Protein AF-A0A943JMJ6-F1 (afdb_monomer_lite)

Sequence (144 aa):
MENASKALIIAGAILLAILIIALGVFIFNKAKSATNMDDLSNQQVEAHNSTFQNYEGTINGTQAKALIDAIRNNNQQMPDLGDITIQSGKAGSVTISNTKATADLTKLKNAFQPTEQYEVSITEYQTTDGQYKGYVTKMTITEK

Secondary structure (DSSP, 8-state):
-HHHHHHHHHHHHHHHHHHHHHHHHHHHHHHHHTT-HHHHHHHHHHHHHHHHHTT-EEEEHHHHHHHHHHHHHHHHH-TTT-PEEEEETTTEEEEE-TT--HHHHHHHHHTS-TTSEEEEEEEEE--SSSTTTT-EEEEEEEE-

Foldseek 3Di:
DVVVVVVVVVVVVVVVVVVVVVVVVVVVVVVVVCVPVVVVLVVVQCVQVVLLVVLAFKDALVVVLVSLVSQLVVCLVPVPLAWAWEAEPQLGIDTRHVPDDPVVSVVVSVSGDRPFMWHKDQDDAACDPDSRGNHGRYMYIYGD

Radius of gyration: 25.55 Å; chains: 1; bounding box: 84×30×32 Å

Structure (mmCIF, N/CA/C/O backbone):
data_AF-A0A943JMJ6-F1
#
_entry.id   AF-A0A943JMJ6-F1
#
loop_
_atom_site.group_PDB
_atom_site.id
_atom_site.type_symbol
_atom_site.label_atom_id
_atom_site.label_alt_id
_atom_site.label_comp_id
_atom_site.label_asym_id
_atom_site.label_entity_id
_atom_site.label_seq_id
_atom_site.pdbx_PDB_ins_code
_atom_site.Cartn_x
_atom_site.Cartn_y
_atom_site.Cartn_z
_atom_site.occupancy
_atom_site.B_iso_or_equiv
_atom_site.auth_seq_id
_atom_site.auth_comp_id
_atom_site.auth_asym_id
_atom_site.auth_atom_id
_atom_site.pdbx_PDB_model_num
ATOM 1 N N . MET A 1 1 ? 67.406 20.147 0.689 1.00 59.81 1 MET A N 1
ATOM 2 C CA . MET A 1 1 ? 65.923 20.167 0.677 1.00 59.81 1 MET A CA 1
ATOM 3 C C . MET A 1 1 ? 65.335 19.613 -0.627 1.00 59.81 1 MET A C 1
ATOM 5 O O . MET A 1 1 ? 64.251 19.052 -0.592 1.00 59.81 1 MET A O 1
ATOM 9 N N . GLU A 1 2 ? 66.055 19.677 -1.754 1.00 68.62 2 GLU A N 1
ATOM 10 C CA . GLU A 1 2 ? 65.574 19.206 -3.066 1.00 68.62 2 GLU A CA 1
ATOM 11 C C . GLU A 1 2 ? 65.176 17.714 -3.112 1.00 68.62 2 GLU A C 1
ATOM 13 O O . GLU A 1 2 ? 64.163 17.363 -3.710 1.00 68.62 2 GLU A O 1
ATOM 18 N N . ASN A 1 3 ? 65.905 16.837 -2.409 1.00 74.62 3 ASN A N 1
ATOM 19 C CA . ASN A 1 3 ? 65.608 15.396 -2.371 1.00 74.62 3 ASN A CA 1
ATOM 20 C C . ASN A 1 3 ? 64.316 15.061 -1.610 1.00 74.62 3 ASN A C 1
ATOM 22 O O . ASN A 1 3 ? 63.649 14.086 -1.943 1.00 74.62 3 ASN A O 1
ATOM 26 N N . ALA A 1 4 ? 63.932 15.889 -0.634 1.00 74.50 4 ALA A N 1
ATOM 27 C CA . ALA A 1 4 ? 62.675 15.719 0.088 1.00 74.50 4 ALA A CA 1
ATOM 28 C C . ALA A 1 4 ? 61.480 16.083 -0.806 1.00 74.50 4 ALA A C 1
ATOM 30 O O . ALA A 1 4 ? 60.503 15.343 -0.841 1.00 74.50 4 ALA A O 1
ATOM 31 N N . SER A 1 5 ? 61.591 17.152 -1.607 1.00 68.31 5 SER A N 1
ATOM 32 C CA . SER A 1 5 ? 60.563 17.492 -2.602 1.00 68.31 5 SER A CA 1
ATOM 33 C C . SER A 1 5 ? 60.461 16.453 -3.715 1.00 68.31 5 SER A C 1
ATOM 35 O O . SER A 1 5 ? 59.352 16.102 -4.104 1.00 68.31 5 SER A O 1
ATOM 37 N N . LYS A 1 6 ? 61.586 15.907 -4.204 1.00 78.44 6 LYS A N 1
ATOM 38 C CA . LYS A 1 6 ? 61.556 14.827 -5.209 1.00 78.44 6 LYS A CA 1
ATOM 39 C C . LYS A 1 6 ? 60.868 13.572 -4.656 1.00 78.44 6 LYS A C 1
ATOM 41 O O . LYS A 1 6 ? 60.027 12.996 -5.338 1.00 78.44 6 LYS A O 1
ATOM 46 N N . ALA A 1 7 ? 61.152 13.198 -3.407 1.00 83.88 7 ALA A N 1
ATOM 47 C CA . ALA A 1 7 ? 60.475 12.087 -2.739 1.00 83.88 7 ALA A CA 1
ATOM 48 C C . ALA A 1 7 ? 58.979 12.363 -2.509 1.00 83.88 7 ALA A C 1
ATOM 50 O O . ALA A 1 7 ? 58.156 11.477 -2.725 1.00 83.88 7 ALA A O 1
ATOM 51 N N . LEU A 1 8 ? 58.615 13.592 -2.132 1.00 76.81 8 LEU A N 1
ATOM 52 C CA . LEU A 1 8 ? 57.226 13.983 -1.889 1.00 76.81 8 LEU A CA 1
ATOM 53 C C . LEU A 1 8 ? 56.380 13.954 -3.169 1.00 76.81 8 LEU A C 1
ATOM 55 O O . LEU A 1 8 ? 55.250 13.473 -3.148 1.00 76.81 8 LEU A O 1
ATOM 59 N N . ILE A 1 9 ? 56.937 14.410 -4.292 1.00 82.19 9 ILE A N 1
ATOM 60 C CA . ILE A 1 9 ? 56.264 14.368 -5.598 1.00 82.19 9 ILE A CA 1
ATOM 61 C C . ILE A 1 9 ? 56.040 12.913 -6.042 1.00 82.19 9 ILE A C 1
ATOM 63 O O . ILE A 1 9 ? 54.950 12.570 -6.499 1.00 82.19 9 ILE A O 1
ATOM 67 N N . ILE A 1 10 ? 57.033 12.037 -5.851 1.00 82.62 10 ILE A N 1
ATOM 68 C CA . ILE A 1 10 ? 56.923 10.608 -6.190 1.00 82.62 10 ILE A CA 1
ATOM 69 C C . ILE A 1 10 ? 55.907 9.902 -5.280 1.00 82.62 10 ILE A C 1
ATOM 71 O O . ILE A 1 10 ? 55.065 9.148 -5.766 1.00 82.62 10 ILE A O 1
ATOM 75 N N . ALA A 1 11 ? 55.925 10.187 -3.976 1.00 81.81 11 ALA A N 1
ATOM 76 C CA . ALA A 1 11 ? 54.948 9.653 -3.031 1.00 81.81 11 ALA A CA 1
ATOM 77 C C . ALA A 1 11 ? 53.517 10.109 -3.367 1.00 81.81 11 ALA A C 1
ATOM 79 O O . ALA A 1 11 ? 52.590 9.302 -3.319 1.00 81.81 11 ALA A O 1
ATOM 80 N N . GLY A 1 12 ? 53.341 11.369 -3.777 1.00 74.44 12 GLY A N 1
ATOM 81 C CA . GLY A 1 12 ? 52.054 11.897 -4.230 1.00 74.44 12 GLY A CA 1
ATOM 82 C C . GLY A 1 12 ? 51.527 11.188 -5.479 1.00 74.44 12 GLY A C 1
ATOM 83 O O . GLY A 1 12 ? 50.354 10.824 -5.528 1.00 74.44 12 GLY A O 1
ATOM 84 N N . ALA A 1 13 ? 52.390 10.919 -6.462 1.00 82.62 13 ALA A N 1
ATOM 85 C CA . ALA A 1 13 ? 52.005 10.204 -7.679 1.00 82.62 13 ALA A CA 1
ATOM 86 C C . ALA A 1 13 ? 51.612 8.738 -7.410 1.00 82.62 13 ALA A C 1
ATOM 88 O O . ALA A 1 13 ? 50.620 8.257 -7.956 1.00 82.62 13 ALA A O 1
ATOM 89 N N . ILE A 1 14 ? 52.342 8.041 -6.531 1.00 88.19 14 ILE A N 1
ATOM 90 C CA . ILE A 1 14 ? 52.013 6.664 -6.123 1.00 88.19 14 ILE A CA 1
ATOM 91 C C . ILE A 1 14 ? 50.685 6.634 -5.355 1.00 88.19 14 ILE A C 1
ATOM 93 O O . ILE A 1 14 ? 49.843 5.772 -5.606 1.00 88.19 14 ILE A O 1
ATOM 97 N N . LEU A 1 15 ? 50.463 7.599 -4.463 1.00 79.00 15 LEU A N 1
ATOM 98 C CA . LEU A 1 15 ? 49.219 7.714 -3.706 1.00 79.00 15 LEU A CA 1
ATOM 99 C C . LEU A 1 15 ? 48.021 7.974 -4.630 1.00 79.00 15 LEU A C 1
ATOM 101 O O . LEU A 1 15 ? 46.985 7.330 -4.478 1.00 79.00 15 LEU A O 1
ATOM 105 N N . LEU A 1 16 ? 48.175 8.840 -5.637 1.00 74.88 16 LEU A N 1
ATOM 106 C CA . LEU A 1 16 ? 47.145 9.059 -6.656 1.00 74.88 16 LEU A CA 1
ATOM 107 C C . LEU A 1 16 ? 46.854 7.794 -7.470 1.00 74.88 16 LEU A C 1
ATOM 109 O O . LEU A 1 16 ? 45.690 7.488 -7.714 1.00 74.88 16 LEU A O 1
ATOM 113 N N . ALA A 1 17 ? 47.875 7.022 -7.846 1.00 86.44 17 ALA A N 1
ATOM 114 C CA . ALA A 1 17 ? 47.679 5.762 -8.559 1.00 86.44 17 ALA A CA 1
ATOM 115 C C . ALA A 1 17 ? 46.893 4.740 -7.717 1.00 86.44 17 ALA A C 1
ATOM 117 O O . ALA A 1 17 ? 45.962 4.115 -8.223 1.00 86.44 17 ALA A O 1
ATOM 118 N N . ILE A 1 18 ? 47.204 4.616 -6.422 1.00 83.69 18 ILE A N 1
ATOM 119 C CA . ILE A 1 18 ? 46.462 3.746 -5.496 1.00 83.69 18 ILE A CA 1
ATOM 120 C C . ILE A 1 18 ? 45.008 4.214 -5.357 1.00 83.69 18 ILE A C 1
ATOM 122 O O . ILE A 1 18 ? 44.107 3.380 -5.379 1.00 83.69 18 ILE A O 1
ATOM 126 N N . LEU A 1 19 ? 44.754 5.526 -5.278 1.00 74.31 19 LEU A N 1
ATOM 127 C CA . LEU A 1 19 ? 43.394 6.075 -5.234 1.00 74.31 19 LEU A CA 1
ATOM 128 C C . LEU A 1 19 ? 42.608 5.799 -6.520 1.00 74.31 19 LEU A C 1
ATOM 130 O O . LEU A 1 19 ? 41.430 5.459 -6.444 1.00 74.31 19 LEU A O 1
ATOM 134 N N . ILE A 1 20 ? 43.244 5.898 -7.689 1.00 80.06 20 ILE A N 1
ATOM 135 C CA . ILE A 1 20 ? 42.606 5.599 -8.979 1.00 80.06 20 ILE A CA 1
ATOM 136 C C . ILE A 1 20 ? 42.289 4.104 -9.091 1.00 80.06 20 ILE A C 1
ATOM 138 O O . ILE A 1 20 ? 41.191 3.747 -9.511 1.00 80.06 20 ILE A O 1
ATOM 142 N N . ILE A 1 21 ? 43.202 3.224 -8.667 1.00 84.38 21 ILE A N 1
ATOM 143 C CA . ILE A 1 21 ? 42.959 1.773 -8.636 1.00 84.38 21 ILE A CA 1
ATOM 144 C C . ILE A 1 21 ? 41.844 1.442 -7.635 1.00 84.38 21 ILE A C 1
ATOM 146 O O . ILE A 1 21 ? 40.932 0.690 -7.969 1.00 84.38 21 ILE A O 1
ATOM 150 N N . ALA A 1 22 ? 41.863 2.033 -6.438 1.00 67.69 22 ALA A N 1
ATOM 151 C CA . ALA A 1 22 ? 40.826 1.844 -5.426 1.00 67.69 22 ALA A CA 1
ATOM 152 C C . ALA A 1 22 ? 39.456 2.344 -5.905 1.00 67.69 22 ALA A C 1
ATOM 154 O O . ALA A 1 22 ? 38.453 1.666 -5.694 1.00 67.69 22 ALA A O 1
ATOM 155 N N . LEU A 1 2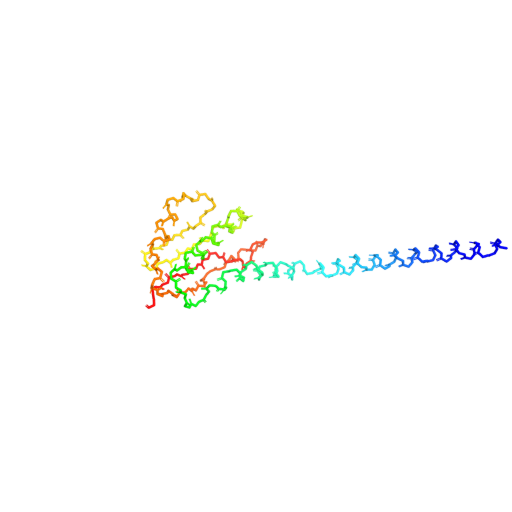3 ? 39.406 3.484 -6.602 1.00 68.56 23 LEU A N 1
ATOM 156 C CA . LEU A 1 23 ? 38.188 3.998 -7.223 1.00 68.56 23 LEU A CA 1
ATOM 157 C C . LEU A 1 23 ? 37.709 3.083 -8.356 1.00 68.56 23 LEU A C 1
ATOM 159 O O . LEU A 1 23 ? 36.518 2.799 -8.448 1.00 68.56 23 LEU A O 1
ATOM 163 N N . GLY A 1 24 ? 38.627 2.571 -9.177 1.00 74.62 24 GLY A N 1
ATOM 164 C CA . GLY A 1 24 ? 38.330 1.591 -10.219 1.00 74.62 24 GLY A CA 1
ATOM 165 C C . GLY A 1 24 ? 37.733 0.307 -9.645 1.00 74.62 24 GLY A C 1
ATOM 166 O O . GLY A 1 24 ? 36.694 -0.142 -10.115 1.00 74.62 24 GLY A O 1
ATOM 167 N N . VAL A 1 25 ? 38.320 -0.236 -8.575 1.00 72.88 25 VAL A N 1
ATOM 168 C CA . VAL A 1 25 ? 37.797 -1.402 -7.844 1.00 72.88 25 VAL A CA 1
ATOM 169 C C . VAL A 1 25 ? 36.473 -1.079 -7.150 1.00 72.88 25 VAL A C 1
ATOM 171 O O . VAL A 1 25 ? 35.585 -1.917 -7.142 1.00 72.88 25 VAL A O 1
ATOM 174 N N . PHE A 1 26 ? 36.286 0.126 -6.612 1.00 70.31 26 PHE A N 1
ATOM 175 C CA . PHE A 1 26 ? 35.028 0.557 -5.998 1.00 70.31 26 PHE A CA 1
ATOM 176 C C . PHE A 1 26 ? 33.890 0.659 -7.019 1.00 70.31 26 PHE A C 1
ATOM 178 O O . PHE A 1 26 ? 32.802 0.145 -6.771 1.00 70.31 26 PHE A O 1
ATOM 185 N N . ILE A 1 27 ? 34.134 1.270 -8.180 1.00 68.06 27 ILE A N 1
ATOM 186 C CA . ILE A 1 27 ? 33.161 1.351 -9.277 1.00 68.06 27 ILE A CA 1
ATOM 187 C C . ILE A 1 27 ? 32.920 -0.040 -9.868 1.00 68.06 27 ILE A C 1
ATOM 189 O O . ILE A 1 27 ? 31.772 -0.397 -10.106 1.00 68.06 27 ILE A O 1
ATOM 193 N N . PHE A 1 28 ? 33.963 -0.857 -10.035 1.00 66.00 28 PHE A N 1
ATOM 194 C CA . PHE A 1 28 ? 33.849 -2.246 -10.486 1.00 66.00 28 PHE A CA 1
ATOM 195 C C . PHE A 1 28 ? 33.071 -3.114 -9.493 1.00 66.00 28 PHE A C 1
ATOM 197 O O . PHE A 1 28 ? 32.246 -3.916 -9.909 1.00 66.00 28 PHE A O 1
ATOM 204 N N . ASN A 1 29 ? 33.266 -2.925 -8.187 1.00 59.91 29 ASN A N 1
ATOM 205 C CA . ASN A 1 29 ? 32.504 -3.603 -7.144 1.00 59.91 29 ASN A CA 1
ATOM 206 C C . ASN A 1 29 ? 31.063 -3.100 -7.094 1.00 59.91 29 ASN A C 1
ATOM 208 O O . ASN A 1 29 ? 30.168 -3.913 -6.936 1.00 59.91 29 ASN A O 1
ATOM 212 N N . LYS A 1 30 ? 30.807 -1.805 -7.314 1.00 50.75 30 LYS A N 1
ATOM 213 C CA . LYS A 1 30 ? 29.443 -1.288 -7.499 1.00 50.75 30 LYS A CA 1
ATOM 214 C C . LYS A 1 30 ? 28.783 -1.834 -8.762 1.00 50.75 30 LYS A C 1
ATOM 216 O O . LYS A 1 30 ? 27.610 -2.166 -8.714 1.00 50.75 30 LYS A O 1
ATOM 221 N N . ALA A 1 31 ? 29.525 -1.993 -9.854 1.00 55.12 31 ALA A N 1
ATOM 222 C CA . ALA A 1 31 ? 29.050 -2.634 -11.077 1.00 55.12 31 ALA A CA 1
ATOM 223 C C . ALA A 1 31 ? 28.836 -4.150 -10.887 1.00 55.12 31 ALA A C 1
ATOM 225 O O . ALA A 1 31 ? 27.904 -4.717 -11.453 1.00 55.12 31 ALA A O 1
ATOM 226 N N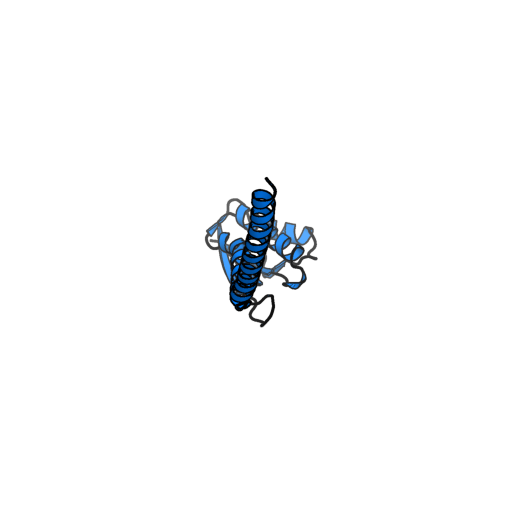 . LYS A 1 32 ? 29.648 -4.797 -10.037 1.00 46.38 32 LYS A N 1
ATOM 227 C CA . LYS A 1 32 ? 29.475 -6.190 -9.605 1.00 46.38 32 LYS A CA 1
ATOM 228 C C . LYS A 1 32 ? 28.284 -6.389 -8.658 1.00 46.38 32 LYS A C 1
ATOM 230 O O . LYS A 1 32 ? 27.561 -7.368 -8.769 1.00 46.38 32 LYS A O 1
ATOM 235 N N . SER A 1 33 ? 28.034 -5.445 -7.756 1.00 48.62 33 SER A N 1
ATOM 236 C CA . SER A 1 33 ? 26.810 -5.399 -6.947 1.00 48.62 33 SER A CA 1
ATOM 237 C C . SER A 1 33 ? 25.589 -5.000 -7.780 1.00 48.62 33 SER A C 1
ATOM 239 O O . SER A 1 33 ? 24.474 -5.347 -7.423 1.00 48.62 33 SER A O 1
ATOM 241 N N . ALA A 1 34 ? 25.791 -4.323 -8.913 1.00 46.56 34 ALA A N 1
ATOM 242 C CA . ALA A 1 34 ? 24.767 -4.048 -9.918 1.00 46.56 34 ALA A CA 1
ATOM 243 C C . ALA A 1 34 ? 24.602 -5.181 -10.950 1.00 46.56 34 ALA A C 1
ATOM 245 O O . ALA A 1 34 ? 23.791 -5.045 -11.862 1.00 46.56 34 ALA A O 1
ATOM 246 N N . THR A 1 35 ? 25.344 -6.295 -10.844 1.00 49.31 35 THR A N 1
ATOM 247 C CA . THR A 1 35 ? 25.165 -7.438 -11.765 1.00 49.31 35 THR A CA 1
ATOM 248 C C . THR A 1 35 ? 23.935 -8.277 -11.429 1.00 49.31 35 THR A C 1
ATOM 250 O O . THR A 1 35 ? 23.510 -9.065 -12.263 1.00 49.31 35 THR A O 1
ATOM 253 N N . ASN A 1 36 ? 23.311 -8.031 -10.273 1.00 52.12 36 ASN A N 1
ATOM 254 C CA . ASN A 1 36 ? 21.951 -8.460 -9.977 1.00 52.12 36 ASN A CA 1
ATOM 255 C C . ASN A 1 36 ? 21.050 -7.216 -9.971 1.00 52.12 36 ASN A C 1
ATOM 257 O O . ASN A 1 36 ? 20.663 -6.728 -8.911 1.00 52.12 36 ASN A O 1
ATOM 261 N N . MET A 1 37 ? 20.728 -6.664 -11.148 1.00 52.59 37 MET A N 1
ATOM 262 C CA . MET A 1 37 ? 19.641 -5.672 -11.259 1.00 52.59 37 MET A CA 1
ATOM 263 C C . MET A 1 37 ? 18.357 -6.184 -10.583 1.00 52.59 37 MET A C 1
ATOM 265 O O . MET A 1 37 ? 17.639 -5.396 -9.970 1.00 52.59 37 MET A O 1
ATOM 269 N N . ASP A 1 38 ? 18.142 -7.503 -10.602 1.00 57.28 38 ASP A N 1
ATOM 270 C CA . ASP A 1 38 ? 17.054 -8.174 -9.897 1.00 57.28 38 ASP A CA 1
ATOM 271 C C . ASP A 1 38 ? 17.105 -7.947 -8.375 1.00 57.28 38 ASP A C 1
ATOM 273 O O . ASP A 1 38 ? 16.080 -7.603 -7.799 1.00 57.28 38 ASP A O 1
ATOM 277 N N . ASP A 1 39 ? 18.268 -8.014 -7.712 1.00 58.00 39 ASP A N 1
ATOM 278 C CA . ASP A 1 39 ? 18.366 -7.799 -6.253 1.00 58.00 39 ASP A CA 1
ATOM 279 C C . ASP A 1 39 ? 18.059 -6.350 -5.853 1.00 58.00 39 ASP A C 1
ATOM 281 O O . ASP A 1 39 ? 17.383 -6.109 -4.852 1.00 58.00 39 ASP A O 1
ATOM 285 N N . LEU A 1 40 ? 18.517 -5.370 -6.641 1.00 58.34 40 LEU A N 1
ATOM 286 C CA . LEU A 1 40 ? 18.207 -3.962 -6.379 1.00 58.34 40 LEU A CA 1
ATOM 287 C C . LEU A 1 40 ? 16.727 -3.663 -6.650 1.00 58.34 40 LEU A C 1
ATOM 289 O O . LEU A 1 40 ? 16.103 -2.923 -5.889 1.00 58.34 40 LEU A O 1
ATOM 293 N N . SER A 1 41 ? 16.159 -4.258 -7.704 1.00 71.44 41 SER A N 1
ATOM 294 C CA . SER A 1 41 ? 14.728 -4.152 -7.992 1.00 71.44 41 SER A CA 1
ATOM 295 C C . SER A 1 41 ? 13.888 -4.796 -6.884 1.00 71.44 41 SER A C 1
ATOM 297 O O . SER A 1 41 ? 12.933 -4.184 -6.418 1.00 71.44 41 SER A O 1
ATOM 299 N N . ASN A 1 42 ? 14.311 -5.948 -6.354 1.00 76.56 42 ASN A N 1
ATOM 300 C CA . ASN A 1 42 ? 13.645 -6.633 -5.249 1.00 76.56 42 ASN A CA 1
ATOM 301 C C . ASN A 1 42 ? 13.668 -5.789 -3.969 1.00 76.56 42 ASN A C 1
ATOM 303 O O . ASN A 1 42 ? 12.646 -5.676 -3.301 1.00 76.56 42 ASN A O 1
ATOM 307 N N . GLN A 1 43 ? 14.786 -5.124 -3.658 1.00 77.25 43 GLN A N 1
ATOM 308 C CA . GLN A 1 43 ? 14.859 -4.199 -2.520 1.00 77.25 43 GLN A CA 1
ATOM 309 C C . GLN A 1 43 ? 13.934 -2.986 -2.684 1.00 77.25 43 GLN A C 1
ATOM 311 O O . GLN A 1 43 ? 13.332 -2.532 -1.713 1.00 77.25 43 GLN A O 1
ATOM 316 N N . GLN A 1 44 ? 13.807 -2.449 -3.900 1.00 80.06 44 GLN A N 1
ATOM 317 C CA . GLN A 1 44 ? 12.892 -1.339 -4.187 1.00 80.06 44 GLN A CA 1
ATOM 318 C C . GLN A 1 44 ? 11.426 -1.769 -4.076 1.00 80.06 44 GLN A C 1
ATOM 320 O O . GLN A 1 44 ? 10.626 -1.040 -3.490 1.00 80.06 44 GLN A O 1
ATOM 325 N N . VAL A 1 45 ? 11.093 -2.957 -4.589 1.00 84.00 45 VAL A N 1
ATOM 326 C CA . VAL A 1 45 ? 9.772 -3.584 -4.453 1.00 84.00 45 VAL A CA 1
ATOM 327 C C . VAL A 1 45 ? 9.438 -3.799 -2.980 1.00 84.00 45 VAL A C 1
ATOM 329 O O . VAL A 1 45 ? 8.356 -3.430 -2.537 1.00 84.00 45 VAL A O 1
ATOM 332 N N . GLU A 1 46 ? 10.364 -4.353 -2.200 1.00 83.12 46 GLU A N 1
ATOM 333 C CA . GLU A 1 46 ? 10.167 -4.620 -0.775 1.00 83.12 46 GLU A CA 1
ATOM 334 C C . GLU A 1 46 ? 9.991 -3.322 0.020 1.00 83.12 46 GLU A C 1
ATOM 336 O O . GLU A 1 46 ? 9.024 -3.180 0.769 1.00 83.12 46 GLU A O 1
ATOM 341 N N . ALA A 1 47 ? 10.859 -2.330 -0.202 1.00 82.06 47 ALA A N 1
ATOM 342 C CA . ALA A 1 47 ? 10.738 -1.020 0.430 1.00 82.06 47 ALA A CA 1
ATOM 343 C C . ALA A 1 47 ? 9.400 -0.350 0.087 1.00 82.06 47 ALA A C 1
ATOM 345 O O . ALA A 1 47 ? 8.734 0.196 0.968 1.00 82.06 47 ALA A O 1
ATOM 346 N N . HIS A 1 48 ? 8.968 -0.436 -1.171 1.00 85.50 48 HIS A N 1
ATOM 347 C CA . HIS A 1 48 ? 7.675 0.079 -1.597 1.00 85.50 48 HIS A CA 1
ATOM 348 C C . HIS A 1 48 ? 6.516 -0.652 -0.909 1.00 85.50 48 HIS A C 1
ATOM 350 O O . HIS A 1 48 ? 5.697 -0.021 -0.237 1.00 85.50 48 HIS A O 1
ATOM 356 N N . ASN A 1 49 ? 6.479 -1.982 -1.018 1.00 86.50 49 ASN A N 1
ATOM 357 C CA . ASN A 1 49 ? 5.416 -2.825 -0.476 1.00 86.50 49 ASN A CA 1
ATOM 358 C C . ASN A 1 49 ? 5.308 -2.709 1.047 1.00 86.50 49 ASN A C 1
ATOM 360 O O . ASN A 1 49 ? 4.192 -2.749 1.569 1.00 86.50 49 ASN A O 1
ATOM 364 N N . SER A 1 50 ? 6.424 -2.478 1.750 1.00 84.62 50 SER A N 1
ATOM 365 C CA . SER A 1 50 ? 6.442 -2.280 3.204 1.00 84.62 50 SER A CA 1
ATOM 366 C C . SER A 1 50 ? 5.504 -1.153 3.654 1.00 84.62 50 SER A C 1
ATOM 368 O O . SER A 1 50 ? 4.857 -1.258 4.695 1.00 84.62 50 SER A O 1
ATOM 370 N N . THR A 1 51 ? 5.337 -0.112 2.827 1.00 85.44 51 THR A N 1
ATOM 371 C CA . THR A 1 51 ? 4.411 1.001 3.086 1.00 85.44 51 THR A CA 1
ATOM 372 C C . THR A 1 51 ? 2.981 0.508 3.287 1.00 85.44 51 THR A C 1
ATOM 374 O O . THR A 1 51 ? 2.286 1.015 4.164 1.00 85.44 51 THR A O 1
ATOM 377 N N . PHE A 1 52 ? 2.549 -0.490 2.512 1.00 88.44 52 PHE A N 1
ATOM 378 C CA . PHE A 1 52 ? 1.199 -1.054 2.571 1.00 88.44 52 PHE A CA 1
ATOM 379 C C . PHE A 1 52 ? 1.102 -2.249 3.518 1.00 88.44 52 PHE A C 1
ATOM 381 O O . PHE A 1 52 ? 0.099 -2.382 4.213 1.00 88.44 52 PHE A O 1
ATOM 388 N N . GLN A 1 53 ? 2.153 -3.071 3.603 1.00 89.31 53 GLN A N 1
ATOM 389 C CA . GLN A 1 53 ? 2.237 -4.203 4.534 1.00 89.31 53 GLN A CA 1
ATOM 390 C C . GLN A 1 53 ? 2.123 -3.758 5.995 1.00 89.31 53 GLN A C 1
ATOM 392 O O . GLN A 1 53 ? 1.527 -4.455 6.807 1.00 89.31 53 GLN A O 1
ATOM 397 N N . ASN A 1 54 ? 2.599 -2.553 6.328 1.00 86.50 54 ASN A N 1
ATOM 398 C CA . ASN A 1 54 ? 2.427 -1.962 7.660 1.00 86.50 54 ASN A CA 1
ATOM 399 C C . ASN A 1 54 ? 0.957 -1.737 8.065 1.00 86.50 54 ASN A C 1
ATOM 401 O O . ASN A 1 54 ? 0.685 -1.475 9.237 1.00 86.50 54 ASN A O 1
ATOM 405 N N . TYR A 1 55 ? 0.021 -1.798 7.115 1.00 90.44 55 TYR A N 1
ATOM 406 C CA . TYR A 1 55 ? -1.415 -1.704 7.369 1.00 90.44 55 TYR A CA 1
ATOM 407 C C . TYR A 1 55 ? -2.122 -3.060 7.339 1.00 90.44 55 TYR A C 1
ATOM 409 O O . TYR A 1 55 ? -3.321 -3.077 7.598 1.00 90.44 55 TYR A O 1
ATOM 417 N N . GLU A 1 56 ? -1.437 -4.164 7.014 1.00 89.69 56 GLU A N 1
ATOM 418 C CA . GLU A 1 56 ? -2.044 -5.498 7.043 1.00 89.69 56 GLU A CA 1
ATOM 419 C C . GLU A 1 56 ? -2.431 -5.919 8.464 1.00 89.69 56 GLU A C 1
ATOM 421 O O . GLU A 1 56 ? -1.799 -5.549 9.457 1.00 89.69 56 GLU A O 1
ATOM 426 N N . GLY A 1 57 ? -3.489 -6.723 8.549 1.00 89.06 57 GLY A N 1
ATOM 427 C CA . GLY A 1 57 ? -4.089 -7.144 9.804 1.00 89.06 57 GLY A CA 1
ATOM 428 C C . GLY A 1 57 ? -5.177 -6.191 10.290 1.00 89.06 57 GLY A C 1
ATOM 429 O O . GLY A 1 57 ? -5.797 -5.449 9.521 1.00 89.06 57 GLY A O 1
ATOM 430 N N . THR A 1 58 ? -5.438 -6.232 11.596 1.00 94.25 58 THR A N 1
ATOM 431 C CA . THR A 1 58 ? -6.524 -5.462 12.201 1.00 94.25 58 THR A CA 1
ATOM 432 C C . THR A 1 58 ? -6.105 -4.016 12.464 1.00 94.25 58 THR A C 1
ATOM 434 O O . THR A 1 58 ? -5.229 -3.752 13.288 1.00 94.25 58 THR A O 1
ATOM 437 N N . ILE A 1 59 ? -6.807 -3.073 11.839 1.00 90.88 59 ILE A N 1
ATOM 438 C CA . ILE A 1 59 ? -6.599 -1.631 12.001 1.00 90.88 59 ILE A CA 1
ATOM 439 C C . ILE A 1 59 ? -7.912 -0.913 12.329 1.00 90.88 59 ILE A C 1
ATOM 441 O O . ILE A 1 59 ? -9.002 -1.403 12.036 1.00 90.88 59 ILE A O 1
ATOM 445 N N . ASN A 1 60 ? -7.834 0.276 12.925 1.00 92.81 60 ASN A N 1
ATOM 446 C CA . ASN A 1 60 ? -9.017 1.122 13.120 1.00 92.81 60 ASN A CA 1
ATOM 447 C C . ASN A 1 60 ? -9.338 1.964 11.870 1.00 92.81 60 ASN A C 1
ATOM 449 O O . ASN A 1 60 ? -8.507 2.141 10.976 1.00 92.81 60 ASN A O 1
ATOM 453 N N . GLY A 1 61 ? -10.537 2.550 11.810 1.00 90.75 61 GLY A N 1
ATOM 454 C CA . GLY A 1 61 ? -10.947 3.349 10.648 1.00 90.75 61 GLY A CA 1
ATOM 455 C C . GLY A 1 61 ? -10.094 4.592 10.370 1.00 90.75 61 GLY A C 1
ATOM 456 O O . GLY A 1 61 ? -10.029 5.044 9.228 1.00 90.75 61 GLY A O 1
ATOM 457 N N . THR A 1 62 ? -9.399 5.146 11.367 1.00 91.38 62 THR A N 1
ATOM 458 C CA . THR A 1 62 ? -8.443 6.245 11.141 1.00 91.38 62 THR A CA 1
ATOM 459 C C . THR A 1 62 ? -7.223 5.751 10.367 1.00 91.38 62 THR A C 1
ATOM 461 O O . THR A 1 62 ? -6.795 6.403 9.416 1.00 91.38 62 THR A O 1
ATOM 464 N N . GLN A 1 63 ? -6.704 4.575 10.719 1.00 92.56 63 GLN A N 1
ATOM 465 C CA . GLN A 1 63 ? -5.619 3.921 9.988 1.00 92.56 63 GLN A CA 1
ATOM 466 C C . GLN A 1 63 ? -6.065 3.493 8.584 1.00 92.56 63 GLN A C 1
ATOM 468 O O . GLN A 1 63 ? -5.311 3.682 7.636 1.00 92.56 63 GLN A O 1
ATOM 473 N N . ALA A 1 64 ? -7.307 3.022 8.410 1.00 92.00 64 ALA A N 1
ATOM 474 C CA . ALA A 1 64 ? -7.851 2.712 7.083 1.00 92.00 64 ALA A CA 1
ATOM 475 C C . ALA A 1 64 ? -7.907 3.958 6.176 1.00 92.00 64 ALA A C 1
ATOM 477 O O . ALA A 1 64 ? -7.555 3.903 4.998 1.00 92.00 64 ALA A O 1
ATOM 478 N N . LYS A 1 65 ? -8.278 5.122 6.729 1.00 91.69 65 LYS A N 1
ATOM 479 C CA . LYS A 1 65 ? -8.220 6.407 6.008 1.00 91.69 65 LYS A CA 1
ATOM 480 C C . LYS A 1 65 ? -6.791 6.800 5.638 1.00 91.69 65 LYS A C 1
ATOM 482 O O . LYS A 1 65 ? -6.586 7.290 4.531 1.00 91.69 65 LYS A O 1
ATOM 487 N N . ALA A 1 66 ? -5.834 6.581 6.539 1.00 91.12 66 ALA A N 1
ATOM 488 C CA . ALA A 1 66 ? -4.421 6.843 6.279 1.00 91.12 66 ALA A CA 1
ATOM 489 C C . ALA A 1 66 ? -3.860 5.922 5.181 1.00 91.12 66 ALA A C 1
ATOM 491 O O . ALA A 1 66 ? -3.133 6.400 4.316 1.00 91.12 66 ALA A O 1
ATOM 492 N N . LEU A 1 67 ? -4.269 4.648 5.147 1.00 92.06 67 LEU A N 1
ATOM 493 C CA . LEU A 1 67 ? -3.940 3.717 4.064 1.00 92.06 67 LEU A CA 1
ATOM 494 C C . LEU A 1 67 ? -4.454 4.224 2.708 1.00 92.06 67 LEU A C 1
ATOM 496 O O . LEU A 1 67 ? -3.705 4.248 1.736 1.00 92.06 67 LEU A O 1
ATOM 500 N N . ILE A 1 68 ? -5.708 4.683 2.640 1.00 91.31 68 ILE A N 1
ATOM 501 C CA . ILE A 1 68 ? -6.285 5.255 1.409 1.00 91.31 68 ILE A CA 1
ATOM 502 C C . ILE A 1 68 ? -5.475 6.468 0.927 1.00 91.31 68 ILE A C 1
ATOM 504 O O . ILE A 1 68 ? -5.225 6.609 -0.272 1.00 91.31 68 ILE A O 1
ATOM 508 N N . ASP A 1 69 ? -5.045 7.335 1.847 1.00 90.06 69 ASP A N 1
ATOM 509 C CA . ASP A 1 69 ? -4.204 8.489 1.515 1.00 90.06 69 ASP A CA 1
ATOM 510 C C . ASP A 1 69 ? -2.802 8.062 1.055 1.00 90.06 69 ASP A C 1
ATOM 512 O O . ASP A 1 69 ? -2.290 8.603 0.075 1.00 90.06 69 ASP A O 1
ATOM 516 N N . ALA A 1 70 ? -2.198 7.066 1.710 1.00 89.50 70 ALA A N 1
ATOM 517 C CA . ALA A 1 70 ? -0.909 6.501 1.317 1.00 89.50 70 ALA A CA 1
ATOM 518 C C . ALA A 1 70 ? -0.962 5.921 -0.103 1.00 89.50 70 ALA A C 1
ATOM 520 O O . ALA A 1 70 ? -0.091 6.220 -0.917 1.00 89.50 70 ALA A O 1
ATOM 521 N N . ILE A 1 71 ? -2.026 5.182 -0.433 1.00 90.06 71 ILE A N 1
ATOM 522 C CA . ILE A 1 71 ? -2.260 4.654 -1.781 1.00 90.06 71 ILE A CA 1
ATOM 523 C C . ILE A 1 71 ? -2.391 5.789 -2.805 1.00 90.06 71 ILE A C 1
ATOM 525 O O . ILE A 1 71 ? -1.783 5.729 -3.873 1.00 90.06 71 ILE A O 1
ATOM 529 N N . ARG A 1 72 ? -3.139 6.859 -2.502 1.00 88.31 72 ARG A N 1
ATOM 530 C CA . ARG A 1 72 ? -3.232 8.003 -3.426 1.00 88.31 72 ARG A CA 1
ATOM 531 C C . ARG A 1 72 ? -1.882 8.665 -3.655 1.00 88.31 72 ARG A C 1
ATOM 533 O O . ARG A 1 72 ? -1.534 8.924 -4.804 1.00 88.31 72 ARG A O 1
ATOM 540 N N . ASN A 1 73 ? -1.155 8.957 -2.582 1.00 87.19 73 ASN A N 1
ATOM 541 C CA . ASN A 1 73 ? 0.155 9.593 -2.678 1.00 87.19 73 ASN A CA 1
ATOM 542 C C . ASN A 1 73 ? 1.111 8.730 -3.505 1.00 87.19 73 ASN A C 1
ATOM 544 O O . ASN A 1 73 ? 1.808 9.252 -4.372 1.00 87.19 73 ASN A O 1
ATOM 548 N N . ASN A 1 74 ? 1.073 7.414 -3.299 1.00 85.12 74 ASN A N 1
ATOM 549 C CA . ASN A 1 74 ? 1.839 6.462 -4.084 1.00 85.12 74 ASN A CA 1
ATOM 550 C C . ASN A 1 74 ? 1.527 6.557 -5.581 1.00 85.12 74 ASN A C 1
ATOM 552 O O . ASN A 1 74 ? 2.426 6.761 -6.393 1.00 85.12 74 ASN A O 1
ATOM 556 N N . ASN A 1 75 ? 0.248 6.497 -5.949 1.00 84.88 75 ASN A N 1
ATOM 557 C CA . ASN A 1 75 ? -0.150 6.480 -7.358 1.00 84.88 75 ASN A CA 1
ATOM 558 C C . ASN A 1 75 ? 0.137 7.834 -8.032 1.00 84.88 75 ASN A C 1
ATOM 560 O O . ASN A 1 75 ? 0.411 7.893 -9.227 1.00 84.88 75 ASN A O 1
ATOM 564 N N . GLN A 1 76 ? 0.140 8.936 -7.272 1.00 84.12 76 GLN A N 1
ATOM 565 C CA . GLN A 1 76 ? 0.592 10.244 -7.758 1.00 84.12 76 GLN A CA 1
ATOM 566 C C . GLN A 1 76 ? 2.108 10.314 -7.987 1.00 84.12 76 GLN A C 1
ATOM 568 O O . GLN A 1 76 ? 2.541 10.993 -8.916 1.00 84.12 76 GLN A O 1
ATOM 573 N N . GLN A 1 77 ? 2.909 9.641 -7.157 1.00 82.50 77 GLN A N 1
ATOM 574 C CA . GLN A 1 77 ? 4.369 9.594 -7.292 1.00 82.50 77 GLN A CA 1
ATOM 575 C C . GLN A 1 77 ? 4.835 8.596 -8.359 1.00 82.50 77 GLN A C 1
ATOM 577 O O . GLN A 1 77 ? 5.892 8.793 -8.953 1.00 82.50 77 GLN A O 1
ATOM 582 N N . MET A 1 78 ? 4.049 7.547 -8.614 1.00 79.69 78 MET A N 1
ATOM 583 C CA . MET A 1 78 ? 4.357 6.476 -9.563 1.00 79.69 78 MET A CA 1
ATOM 584 C C . MET A 1 78 ? 3.203 6.274 -10.563 1.00 79.69 78 MET A C 1
ATOM 586 O O . MET A 1 78 ? 2.566 5.224 -10.554 1.00 79.69 78 MET A O 1
ATOM 590 N N . PRO A 1 79 ? 2.910 7.253 -11.440 1.00 76.31 79 PRO A N 1
ATOM 591 C CA . PRO A 1 79 ? 1.773 7.172 -12.365 1.00 76.31 79 PRO A CA 1
ATOM 592 C C . PRO A 1 79 ? 1.866 5.990 -13.343 1.00 76.31 79 PRO A C 1
ATOM 594 O O . PRO A 1 79 ? 0.840 5.457 -13.756 1.00 76.31 79 PRO A O 1
ATOM 597 N N . ASP A 1 80 ? 3.084 5.564 -13.679 1.00 78.00 80 ASP A N 1
ATOM 598 C CA . ASP A 1 80 ? 3.353 4.476 -14.625 1.00 78.00 80 ASP A CA 1
ATOM 599 C C . ASP A 1 80 ? 3.252 3.074 -13.987 1.00 78.00 80 ASP A C 1
ATOM 601 O O . ASP A 1 80 ? 3.130 2.081 -14.704 1.00 78.00 80 ASP A O 1
ATOM 605 N N . LEU A 1 81 ? 3.275 2.981 -12.648 1.00 74.44 81 LEU A N 1
ATOM 606 C CA . LEU A 1 81 ? 3.146 1.722 -11.896 1.00 74.44 81 LEU A CA 1
ATOM 607 C C . LEU A 1 81 ? 1.734 1.120 -12.017 1.00 74.44 81 LEU A C 1
ATOM 609 O O . LEU A 1 81 ? 1.557 -0.098 -11.943 1.00 74.44 81 LEU A O 1
ATOM 613 N N . GLY A 1 82 ? 0.741 1.980 -12.234 1.00 74.50 82 GLY A N 1
ATOM 614 C CA . GLY A 1 82 ? -0.667 1.619 -12.271 1.00 74.50 82 GLY A CA 1
ATOM 615 C C . GLY A 1 82 ? -1.385 1.861 -10.945 1.00 74.50 82 GLY A C 1
ATOM 616 O O . GLY A 1 82 ? -0.795 2.199 -9.919 1.00 74.50 82 GLY A O 1
ATOM 617 N N . ASP A 1 83 ? -2.704 1.718 -10.999 1.00 86.75 83 ASP A N 1
ATOM 618 C CA . ASP A 1 83 ? -3.590 2.041 -9.890 1.00 86.75 83 ASP A CA 1
ATOM 619 C C . ASP A 1 83 ? -3.742 0.865 -8.917 1.00 86.75 83 ASP A C 1
ATOM 621 O O . ASP A 1 83 ? -3.912 -0.286 -9.324 1.00 86.75 83 ASP A O 1
ATOM 625 N N . ILE A 1 84 ? -3.787 1.169 -7.620 1.00 87.88 84 ILE A N 1
ATOM 626 C CA . ILE A 1 84 ? -4.103 0.181 -6.581 1.00 87.88 84 ILE A CA 1
ATOM 627 C C . ILE A 1 84 ? -5.620 0.124 -6.378 1.00 87.88 84 ILE A C 1
ATOM 629 O O . ILE A 1 84 ? -6.291 1.148 -6.202 1.00 87.88 84 ILE A O 1
ATOM 633 N N . THR A 1 85 ? -6.169 -1.089 -6.358 1.00 91.31 85 THR A N 1
ATOM 634 C CA . THR A 1 85 ? -7.596 -1.332 -6.114 1.00 91.31 85 THR A CA 1
ATOM 635 C C . THR A 1 85 ? -7.857 -1.802 -4.687 1.00 91.31 85 THR A C 1
ATOM 637 O O . THR A 1 85 ? -7.247 -2.756 -4.213 1.00 91.31 85 THR A O 1
ATOM 640 N N . ILE A 1 86 ? -8.817 -1.166 -4.014 1.00 90.81 86 ILE A N 1
ATOM 641 C CA . ILE A 1 86 ? -9.340 -1.601 -2.718 1.00 90.81 86 ILE A CA 1
ATOM 642 C C . ILE A 1 86 ? -10.672 -2.316 -2.926 1.00 90.81 86 ILE A C 1
ATOM 644 O O . ILE A 1 86 ? -11.615 -1.737 -3.459 1.00 90.81 86 ILE A O 1
ATOM 648 N N . GLN A 1 87 ? -10.786 -3.546 -2.440 1.00 91.38 87 GLN A N 1
ATOM 649 C CA . GLN A 1 87 ? -12.066 -4.222 -2.256 1.00 91.38 87 GLN A CA 1
ATOM 650 C C . GLN A 1 87 ? -12.548 -4.011 -0.823 1.00 91.38 87 GLN A C 1
ATOM 652 O O . GLN A 1 87 ? -12.009 -4.585 0.120 1.00 91.38 87 GLN A O 1
ATOM 657 N N . SER A 1 88 ? -13.555 -3.159 -0.657 1.00 85.50 88 SER A N 1
ATOM 658 C CA . SER A 1 88 ? -14.137 -2.834 0.641 1.00 85.50 88 SER A CA 1
ATOM 659 C C . SER A 1 88 ? -15.483 -3.522 0.835 1.00 85.50 88 SER A C 1
ATOM 661 O O . SER A 1 88 ? -16.343 -3.455 -0.043 1.00 85.50 88 SER A O 1
ATOM 663 N N . GLY A 1 89 ? -15.710 -4.092 2.022 1.00 80.06 89 GLY A N 1
ATOM 664 C CA . GLY A 1 89 ? -17.041 -4.569 2.423 1.00 80.06 89 GLY A CA 1
ATOM 665 C C . GLY A 1 89 ? -18.095 -3.451 2.494 1.00 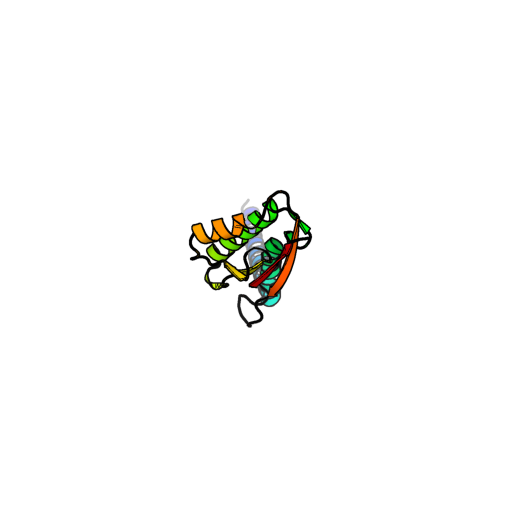80.06 89 GLY A C 1
ATOM 666 O O . GLY A 1 89 ? -19.264 -3.692 2.206 1.00 80.06 89 GLY A O 1
ATOM 667 N N . LYS A 1 90 ? -17.677 -2.213 2.800 1.00 79.62 90 LYS A N 1
ATOM 668 C CA . LYS A 1 90 ? -18.550 -1.028 2.913 1.00 79.62 90 LYS A CA 1
ATOM 669 C C . LYS A 1 90 ? -18.717 -0.265 1.596 1.00 79.62 90 LYS A C 1
ATOM 671 O O . LYS A 1 90 ? -19.796 0.249 1.318 1.00 79.62 90 LYS A O 1
ATOM 676 N N . ALA A 1 91 ? -17.640 -0.132 0.818 1.00 81.94 91 ALA A N 1
ATOM 677 C CA . ALA A 1 91 ? -17.582 0.739 -0.364 1.00 81.94 91 ALA A CA 1
ATOM 678 C C . ALA A 1 91 ? -17.511 -0.012 -1.708 1.00 81.94 91 ALA A C 1
ATOM 680 O O . ALA A 1 91 ? -17.467 0.626 -2.760 1.00 81.94 91 ALA A O 1
ATOM 681 N N . GLY A 1 92 ? -17.507 -1.348 -1.696 1.00 84.62 92 GLY A N 1
ATOM 682 C CA . GLY A 1 92 ? -17.323 -2.161 -2.896 1.00 84.62 92 GLY A CA 1
ATOM 683 C C . GLY A 1 92 ? -15.893 -2.093 -3.440 1.00 84.62 92 GLY A C 1
ATOM 684 O O . GLY A 1 92 ? -14.948 -1.759 -2.725 1.00 84.62 92 GLY A O 1
ATOM 685 N N . SER A 1 93 ? -15.719 -2.436 -4.718 1.00 89.00 93 SER A N 1
ATOM 686 C CA . SER A 1 93 ? -14.416 -2.371 -5.390 1.00 89.00 93 SER A CA 1
ATOM 687 C C . SER A 1 93 ? -14.134 -0.947 -5.870 1.00 89.00 93 SER A C 1
ATOM 689 O O . SER A 1 93 ? -14.835 -0.437 -6.744 1.00 89.00 93 SER A O 1
ATOM 691 N N . VAL A 1 94 ? -13.098 -0.313 -5.326 1.00 89.00 94 VAL A N 1
ATOM 692 C CA . VAL A 1 94 ? -12.692 1.055 -5.655 1.00 89.00 94 VAL A CA 1
ATOM 693 C C . VAL A 1 94 ? -11.231 1.081 -6.084 1.00 89.00 94 VAL A C 1
ATOM 695 O O . VAL A 1 94 ? -10.326 0.871 -5.281 1.00 89.00 94 VAL A O 1
ATOM 698 N N . THR A 1 95 ? -10.997 1.392 -7.355 1.00 88.94 95 THR A N 1
ATOM 699 C CA . THR A 1 95 ? -9.661 1.685 -7.881 1.00 88.94 95 THR A CA 1
ATOM 700 C C . THR A 1 95 ? -9.284 3.122 -7.538 1.00 88.94 95 THR A C 1
ATOM 702 O O . THR A 1 95 ? -9.990 4.071 -7.907 1.00 88.94 95 THR A O 1
ATOM 705 N N . ILE A 1 96 ? -8.195 3.283 -6.787 1.00 87.31 96 ILE A N 1
ATOM 706 C CA . ILE A 1 96 ? -7.640 4.586 -6.436 1.00 87.31 96 ILE A CA 1
ATOM 707 C C . ILE A 1 96 ? -6.622 4.932 -7.512 1.00 87.31 96 ILE A C 1
ATOM 709 O O . ILE A 1 96 ? -5.588 4.285 -7.597 1.00 87.31 96 ILE A O 1
ATOM 713 N N . SER A 1 97 ? -6.900 5.959 -8.309 1.00 82.75 97 SER A N 1
ATOM 714 C CA . SER A 1 97 ? -5.980 6.435 -9.340 1.00 82.75 97 SER A CA 1
ATOM 715 C C . SER A 1 97 ? -5.368 7.786 -9.003 1.00 82.75 97 SER A C 1
ATOM 717 O O . SER A 1 97 ? -5.908 8.553 -8.196 1.00 82.75 97 SER A O 1
ATOM 719 N N . ASN A 1 98 ? -4.266 8.116 -9.674 1.00 74.69 98 ASN A N 1
ATOM 720 C CA . ASN A 1 98 ? -3.669 9.456 -9.632 1.00 74.69 98 ASN A CA 1
ATOM 721 C C . ASN A 1 98 ? -4.631 10.561 -10.123 1.00 74.69 98 ASN A C 1
ATOM 723 O O . ASN A 1 98 ? -4.533 11.712 -9.695 1.00 74.69 98 ASN A O 1
ATOM 727 N N . THR A 1 99 ? -5.588 10.202 -10.980 1.00 73.38 99 THR A N 1
ATOM 728 C CA . THR A 1 99 ? -6.593 11.088 -11.583 1.00 73.38 99 THR A CA 1
ATOM 729 C C . THR A 1 99 ? -7.937 11.083 -10.854 1.00 73.38 99 THR A C 1
ATOM 731 O O . THR A 1 99 ? -8.847 11.822 -11.238 1.00 73.38 99 THR A O 1
ATOM 734 N N . LYS A 1 100 ? -8.104 10.283 -9.792 1.00 74.88 100 LYS A N 1
ATOM 735 C CA . LYS A 1 100 ? -9.400 10.140 -9.119 1.00 74.88 100 LYS A CA 1
ATOM 736 C C . LYS A 1 100 ? -9.855 11.466 -8.504 1.00 74.88 100 LYS A C 1
ATOM 738 O O . LYS A 1 100 ? -9.110 12.116 -7.758 1.00 74.88 100 LYS A O 1
ATOM 743 N N . ALA A 1 101 ? -11.110 11.842 -8.748 1.00 73.12 101 ALA A N 1
ATOM 744 C CA . ALA A 1 101 ? -11.699 13.049 -8.179 1.00 73.12 101 ALA A CA 1
ATOM 745 C C . ALA A 1 101 ? -11.654 13.018 -6.640 1.00 73.12 101 ALA A C 1
ATOM 747 O O . ALA A 1 101 ? -11.947 11.998 -6.014 1.00 73.12 101 ALA A O 1
ATOM 748 N N . THR A 1 102 ? -11.314 14.148 -6.013 1.00 75.25 102 THR A N 1
ATOM 749 C CA . THR A 1 102 ? -11.208 14.270 -4.546 1.00 75.25 102 THR A CA 1
ATOM 750 C C . THR A 1 102 ? -12.490 13.837 -3.831 1.00 75.25 102 THR A C 1
ATOM 752 O O . THR A 1 102 ? -12.425 13.162 -2.808 1.00 75.25 102 THR A O 1
ATOM 755 N N . ALA A 1 103 ? -13.657 14.148 -4.403 1.00 79.19 103 ALA A N 1
ATOM 756 C CA . ALA A 1 103 ? -14.954 13.785 -3.834 1.00 79.19 103 ALA A CA 1
ATOM 757 C C . ALA A 1 103 ? -15.168 12.263 -3.727 1.00 79.19 103 ALA A C 1
ATOM 759 O O . ALA A 1 103 ? -15.759 11.799 -2.752 1.00 79.19 103 ALA A O 1
ATOM 760 N N . ASP A 1 104 ? -14.667 11.479 -4.685 1.00 83.12 104 ASP A N 1
ATOM 761 C CA . ASP A 1 104 ? -14.787 10.017 -4.650 1.00 83.12 104 ASP A CA 1
ATOM 762 C C . ASP A 1 104 ? -13.926 9.420 -3.540 1.00 83.12 104 ASP A C 1
ATOM 764 O O . ASP A 1 104 ? -14.358 8.509 -2.834 1.00 83.12 104 ASP A O 1
ATOM 768 N N . LEU A 1 105 ? -12.737 9.982 -3.324 1.00 84.31 105 LEU A N 1
ATOM 769 C CA . LEU A 1 105 ? -11.917 9.595 -2.185 1.00 84.31 105 LEU A CA 1
ATOM 770 C C . LEU A 1 105 ? -12.532 9.983 -0.855 1.00 84.31 105 LEU A C 1
ATOM 772 O O . LEU A 1 105 ? -12.465 9.202 0.087 1.00 84.31 105 LEU A O 1
ATOM 776 N N . THR A 1 106 ? -13.143 11.162 -0.758 1.00 87.62 106 THR A N 1
ATOM 777 C CA . THR A 1 106 ? -13.859 11.547 0.458 1.00 87.62 106 THR A CA 1
ATOM 778 C C . THR A 1 106 ? -14.983 10.556 0.758 1.00 87.62 106 THR A C 1
ATOM 780 O O . THR A 1 106 ? -15.112 10.125 1.901 1.00 87.62 106 THR A O 1
ATOM 783 N N . LYS A 1 107 ? -15.747 10.125 -0.255 1.00 87.50 107 LYS A N 1
ATOM 784 C CA . LYS A 1 107 ? -16.779 9.087 -0.094 1.00 87.50 107 LYS A CA 1
ATOM 785 C C . LYS A 1 107 ? -16.192 7.757 0.375 1.00 87.50 107 LYS A C 1
ATOM 787 O O . LYS A 1 107 ? -16.702 7.198 1.340 1.00 87.50 107 LYS A O 1
ATOM 792 N N . LEU A 1 108 ? -15.110 7.289 -0.252 1.00 88.69 108 LEU A N 1
ATOM 793 C CA . LEU A 1 108 ? -14.424 6.060 0.155 1.00 88.69 108 LEU A CA 1
ATOM 794 C C . LEU A 1 108 ? -13.944 6.147 1.608 1.00 88.69 108 LEU A C 1
ATOM 796 O O . LEU A 1 108 ? -14.225 5.261 2.405 1.00 88.69 108 LEU A O 1
ATOM 800 N N . LYS A 1 109 ? -13.274 7.240 1.983 1.00 90.56 109 LYS A N 1
ATOM 801 C CA . LYS A 1 109 ? -12.789 7.457 3.352 1.00 90.56 109 LYS A CA 1
ATOM 802 C C . LYS A 1 109 ? -13.936 7.478 4.357 1.00 90.56 109 LYS A C 1
ATOM 804 O O . LYS A 1 109 ? -13.803 6.909 5.434 1.00 90.56 109 LYS A O 1
ATOM 809 N N . ASN A 1 110 ? -15.062 8.098 4.014 1.00 91.12 110 ASN A N 1
ATOM 810 C CA . ASN A 1 110 ? -16.233 8.174 4.888 1.00 91.12 110 ASN A CA 1
ATOM 811 C C . ASN A 1 110 ? -16.927 6.823 5.108 1.00 91.12 110 ASN A C 1
ATOM 813 O O . ASN A 1 110 ? -17.697 6.705 6.058 1.00 91.12 110 ASN A O 1
ATOM 817 N N . ALA A 1 111 ? -16.642 5.811 4.284 1.00 90.88 111 ALA A N 1
ATOM 818 C CA . ALA A 1 111 ? -17.115 4.449 4.510 1.00 90.88 111 ALA A CA 1
ATOM 819 C C . ALA A 1 111 ? -16.459 3.786 5.737 1.00 90.88 111 ALA A C 1
ATOM 821 O O . ALA A 1 111 ? -17.029 2.850 6.290 1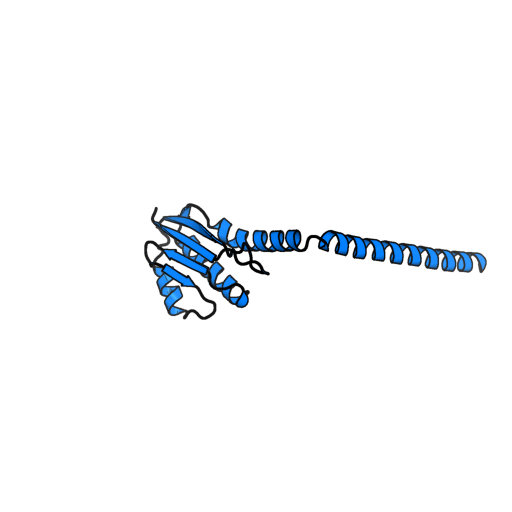.00 90.88 111 ALA A O 1
ATOM 822 N N . PHE A 1 112 ? -15.301 4.290 6.185 1.00 92.25 112 PHE A N 1
ATOM 823 C CA . PHE A 1 112 ? -14.558 3.760 7.328 1.00 92.25 112 PHE A CA 1
ATOM 824 C C . PHE A 1 112 ? -14.739 4.656 8.561 1.00 92.25 112 PHE A C 1
ATOM 826 O O . PHE A 1 112 ? -14.352 5.831 8.573 1.00 92.25 112 PHE A O 1
ATOM 833 N N . GLN A 1 113 ? -15.329 4.114 9.622 1.00 92.38 113 GLN A N 1
ATOM 834 C CA . GLN A 1 113 ? -15.591 4.827 10.867 1.00 92.38 113 GLN A CA 1
ATOM 835 C C . GLN A 1 113 ? -14.411 4.696 11.836 1.00 92.38 113 GLN A C 1
ATOM 837 O O . GLN A 1 113 ? -13.943 3.585 12.071 1.00 92.38 113 GLN A O 1
ATOM 842 N N . PRO A 1 114 ? -13.928 5.795 12.451 1.00 90.94 114 PRO A N 1
ATOM 843 C CA . PRO A 1 114 ? -12.780 5.753 13.365 1.00 90.94 114 PRO A CA 1
ATOM 844 C C . PRO A 1 114 ? -12.921 4.775 14.539 1.00 90.94 114 PRO A C 1
ATOM 846 O O . PRO A 1 114 ? -11.917 4.306 15.064 1.00 90.94 114 PRO A O 1
ATOM 849 N N . THR A 1 115 ? -14.157 4.497 14.957 1.00 92.00 115 THR A N 1
ATOM 850 C CA . THR A 1 115 ? -14.496 3.640 16.100 1.00 92.00 115 THR A CA 1
ATOM 851 C C . THR A 1 115 ? -14.628 2.160 15.746 1.00 92.00 115 THR A C 1
ATOM 853 O O . THR A 1 115 ? -14.725 1.338 16.651 1.00 92.00 115 THR A O 1
ATOM 856 N N . GLU A 1 116 ? -14.663 1.817 14.459 1.00 92.81 116 GLU A N 1
ATOM 857 C CA . GLU A 1 116 ? -14.780 0.441 13.973 1.00 92.81 116 GLU A CA 1
ATOM 858 C C . GLU A 1 116 ? -13.395 -0.148 13.663 1.00 92.81 116 GLU A C 1
ATOM 860 O O . GLU A 1 116 ? -12.430 0.580 13.390 1.00 92.81 116 GLU A O 1
ATOM 865 N N . GLN A 1 117 ? -13.307 -1.480 13.716 1.00 93.62 117 GLN A N 1
ATOM 866 C CA . GLN A 1 117 ? -12.121 -2.240 13.329 1.00 93.62 117 GLN A CA 1
ATOM 867 C C . GLN A 1 117 ? -12.323 -2.872 11.955 1.00 93.62 117 GLN A C 1
ATOM 869 O O . GLN A 1 117 ? -13.419 -3.309 11.604 1.00 93.62 117 GLN A O 1
ATOM 874 N N . TYR A 1 118 ? -11.233 -2.937 11.204 1.00 94.69 118 TYR A N 1
ATOM 875 C CA . TYR A 1 118 ? -11.192 -3.488 9.864 1.00 94.69 118 TYR A CA 1
ATOM 876 C C . TYR A 1 118 ? -10.004 -4.427 9.739 1.00 94.69 118 TYR A C 1
ATOM 878 O O . TYR A 1 118 ? -8.947 -4.168 10.310 1.00 94.69 118 TYR A O 1
ATOM 886 N N . GLU A 1 119 ? -10.178 -5.490 8.972 1.00 94.75 119 GLU A N 1
ATOM 887 C CA . GLU A 1 119 ? -9.111 -6.395 8.579 1.00 94.75 119 GLU A CA 1
ATOM 888 C C . GLU A 1 119 ? -8.626 -6.018 7.181 1.00 94.75 119 GLU A C 1
ATOM 890 O O . GLU A 1 119 ? -9.422 -5.919 6.239 1.00 94.75 119 GLU A O 1
ATOM 895 N N . VAL A 1 120 ? -7.322 -5.793 7.053 1.00 93.94 120 VAL A N 1
ATOM 896 C CA . VAL A 1 120 ? -6.666 -5.474 5.786 1.00 93.94 120 VAL A CA 1
ATOM 897 C C . VAL A 1 120 ? -5.803 -6.639 5.339 1.00 93.94 120 VAL A C 1
ATOM 899 O O . VAL A 1 120 ? -5.034 -7.188 6.124 1.00 93.94 120 VAL A O 1
ATOM 902 N N . SER A 1 121 ? -5.886 -6.974 4.055 1.00 93.25 121 SER A N 1
ATOM 903 C CA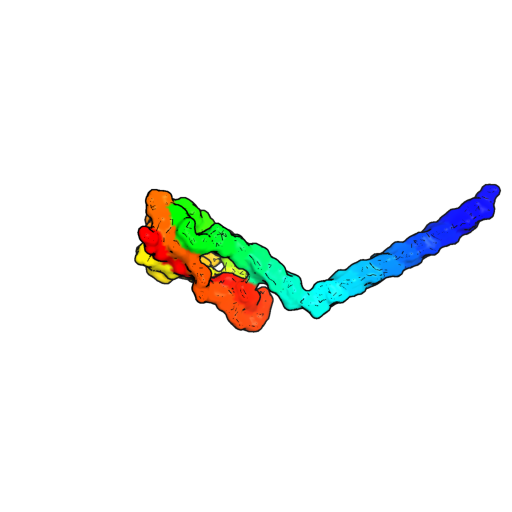 . SER A 1 121 ? -5.017 -7.974 3.435 1.00 93.25 121 SER A CA 1
ATOM 904 C C . SER A 1 121 ? -4.621 -7.542 2.029 1.00 93.25 121 SER A C 1
ATOM 906 O O . SER A 1 121 ? -5.447 -7.034 1.264 1.00 93.25 121 SER A O 1
ATOM 908 N N . ILE A 1 122 ? -3.350 -7.727 1.680 1.00 92.81 122 ILE A N 1
ATOM 909 C CA . ILE A 1 122 ? -2.885 -7.597 0.301 1.00 92.81 122 ILE A CA 1
ATOM 910 C C . ILE A 1 122 ? -3.293 -8.860 -0.460 1.00 92.81 122 ILE A C 1
ATOM 912 O O . ILE A 1 122 ? -3.039 -9.976 -0.018 1.00 92.81 122 ILE A O 1
ATOM 916 N N . THR A 1 123 ? -3.933 -8.689 -1.616 1.00 92.00 123 THR A N 1
ATOM 917 C CA . THR A 1 123 ? -4.520 -9.813 -2.368 1.00 92.00 123 THR A CA 1
ATOM 918 C C . THR A 1 123 ? -3.869 -10.053 -3.718 1.00 92.00 123 THR A C 1
ATOM 920 O O . THR A 1 123 ? -3.851 -11.194 -4.175 1.00 92.00 123 THR A O 1
ATOM 923 N N . GLU A 1 124 ? -3.320 -9.019 -4.363 1.00 91.81 124 GLU A N 1
ATOM 924 C CA . GLU A 1 124 ? -2.669 -9.166 -5.668 1.00 91.81 124 GLU A CA 1
ATOM 925 C C . GLU A 1 124 ? -1.432 -8.269 -5.794 1.00 91.81 124 GLU A C 1
ATOM 927 O O . GLU A 1 124 ? -1.384 -7.133 -5.304 1.00 91.81 124 GLU A O 1
ATOM 932 N N . TYR A 1 125 ? -0.453 -8.786 -6.533 1.00 90.88 125 TYR A N 1
ATOM 933 C CA . TYR A 1 125 ? 0.781 -8.111 -6.917 1.00 90.88 125 TYR A CA 1
ATOM 934 C C . TYR A 1 125 ? 0.887 -8.076 -8.443 1.00 90.88 125 TYR A C 1
ATOM 936 O O . TYR A 1 125 ? 0.348 -8.945 -9.129 1.00 90.88 125 TYR A O 1
ATOM 944 N N . GLN A 1 126 ? 1.609 -7.100 -8.984 1.00 87.25 126 GLN A N 1
ATOM 945 C CA . GLN A 1 126 ? 1.920 -7.032 -10.405 1.00 87.25 126 GLN A CA 1
ATOM 946 C C . GLN A 1 126 ? 2.791 -8.233 -10.789 1.00 87.25 126 GLN A C 1
ATOM 948 O O . GLN A 1 126 ? 3.884 -8.420 -10.257 1.00 87.25 126 GLN A O 1
ATOM 953 N N . THR A 1 127 ? 2.315 -9.057 -11.716 1.00 85.00 127 THR A N 1
ATOM 954 C CA . THR A 1 127 ? 3.015 -10.284 -12.136 1.00 85.00 127 THR A CA 1
ATOM 955 C C . THR A 1 127 ? 3.685 -10.144 -13.496 1.00 85.00 127 THR A C 1
ATOM 957 O O . THR A 1 127 ? 4.511 -10.982 -13.853 1.00 85.00 127 THR A O 1
ATOM 960 N N . THR A 1 128 ? 3.363 -9.077 -14.234 1.00 84.00 128 THR A N 1
ATOM 961 C CA . THR A 1 128 ? 3.946 -8.799 -15.547 1.00 84.00 128 THR A CA 1
ATOM 962 C C . THR A 1 128 ? 5.438 -8.535 -15.405 1.00 84.00 128 THR A C 1
ATOM 964 O O . THR A 1 128 ? 5.848 -7.686 -14.611 1.00 84.00 128 THR A O 1
ATOM 967 N N . ASP A 1 129 ? 6.245 -9.250 -16.187 1.00 77.88 129 ASP A N 1
ATOM 968 C CA . ASP A 1 129 ? 7.686 -9.030 -16.231 1.00 77.88 129 ASP A CA 1
ATOM 969 C C . ASP A 1 129 ? 7.998 -7.596 -16.675 1.00 77.88 129 ASP A C 1
ATOM 971 O O . ASP A 1 129 ? 7.467 -7.096 -17.667 1.00 77.88 129 ASP A O 1
ATOM 975 N N . GLY A 1 130 ? 8.859 -6.923 -15.913 1.00 77.44 130 GLY A N 1
ATOM 976 C CA . GLY A 1 130 ? 9.215 -5.528 -16.135 1.00 77.44 130 GLY A CA 1
ATOM 977 C C . GLY A 1 130 ? 9.534 -4.801 -14.834 1.00 77.44 130 GLY A C 1
ATOM 978 O O . GLY A 1 130 ? 9.584 -5.401 -13.762 1.00 77.44 130 GLY A O 1
ATOM 979 N N . GLN A 1 131 ? 9.716 -3.483 -14.936 1.00 77.56 131 GLN A N 1
ATOM 980 C CA . GLN A 1 131 ? 10.131 -2.601 -13.836 1.00 77.56 131 GLN A CA 1
ATOM 981 C C . GLN A 1 131 ? 9.219 -2.665 -12.597 1.00 77.56 131 GLN A C 1
ATOM 983 O O . GLN A 1 131 ? 9.659 -2.360 -11.493 1.00 77.56 131 GLN A O 1
ATOM 988 N N . TYR A 1 132 ? 7.957 -3.056 -12.776 1.00 83.62 132 TYR A N 1
ATOM 989 C CA . TYR A 1 132 ? 6.935 -3.033 -11.731 1.00 83.62 132 TYR A CA 1
ATOM 990 C C . TYR A 1 132 ? 6.530 -4.412 -11.220 1.00 83.62 132 TYR A C 1
ATOM 992 O O . TYR A 1 132 ? 5.579 -4.524 -10.449 1.00 83.62 132 TYR A O 1
ATOM 1000 N N . LYS A 1 133 ? 7.228 -5.473 -11.629 1.00 86.25 133 LYS A N 1
ATOM 1001 C CA . LYS A 1 133 ? 6.961 -6.818 -11.121 1.00 86.25 133 LYS A CA 1
ATOM 1002 C C . LYS A 1 133 ? 7.099 -6.849 -9.595 1.00 86.25 133 LYS A C 1
ATOM 1004 O O . LYS A 1 133 ? 8.067 -6.342 -9.042 1.00 86.25 133 LYS A O 1
ATOM 1009 N N . GLY A 1 134 ? 6.129 -7.458 -8.919 1.00 85.62 134 GLY A N 1
ATOM 1010 C CA . GLY A 1 134 ? 6.111 -7.645 -7.467 1.00 85.62 134 GLY A CA 1
ATOM 1011 C C . GLY A 1 134 ? 5.500 -6.495 -6.662 1.00 85.62 134 GLY A C 1
ATOM 1012 O O . GLY A 1 134 ? 5.318 -6.648 -5.458 1.00 85.62 134 GLY A O 1
ATOM 1013 N N . TYR A 1 135 ? 5.136 -5.373 -7.285 1.00 89.50 135 TYR A N 1
ATOM 1014 C CA . TYR A 1 135 ? 4.476 -4.260 -6.595 1.00 89.50 135 TYR A CA 1
ATOM 1015 C C . TYR A 1 135 ? 3.015 -4.587 -6.249 1.00 89.50 135 TYR A C 1
ATOM 1017 O O . TYR A 1 135 ? 2.335 -5.275 -7.011 1.00 89.50 135 TYR A O 1
ATOM 1025 N N . VAL A 1 136 ? 2.511 -4.093 -5.115 1.00 91.12 136 VAL A N 1
ATOM 1026 C CA . VAL A 1 136 ? 1.100 -4.267 -4.712 1.00 91.12 136 VAL A CA 1
ATOM 1027 C C . VAL A 1 136 ? 0.157 -3.636 -5.739 1.00 91.12 136 VAL A C 1
ATOM 1029 O O . VAL A 1 136 ? 0.336 -2.489 -6.132 1.00 91.12 136 VAL A O 1
ATOM 1032 N N . THR A 1 137 ? -0.888 -4.368 -6.129 1.00 92.25 137 THR A N 1
ATOM 1033 C CA . THR A 1 137 ? -1.927 -3.876 -7.060 1.00 92.25 137 THR A CA 1
ATOM 1034 C C . THR A 1 137 ? -3.334 -3.947 -6.475 1.00 92.25 137 THR A C 1
ATOM 1036 O O . THR A 1 137 ? -4.220 -3.198 -6.897 1.00 92.25 137 THR A O 1
ATOM 1039 N N . LYS A 1 138 ? -3.562 -4.798 -5.467 1.00 93.50 138 LYS A N 1
ATOM 1040 C CA . LYS A 1 138 ? -4.887 -4.955 -4.865 1.00 93.50 138 LYS A CA 1
ATOM 1041 C C . LYS A 1 138 ? -4.845 -5.307 -3.389 1.00 93.50 138 LYS A C 1
ATOM 1043 O O . LYS A 1 138 ? -4.033 -6.118 -2.946 1.00 93.50 138 LYS A O 1
ATOM 1048 N N . MET A 1 139 ? -5.785 -4.736 -2.644 1.00 93.56 139 MET A N 1
ATOM 1049 C CA . MET A 1 139 ? -5.965 -4.954 -1.210 1.00 93.56 139 MET A CA 1
ATOM 1050 C C . MET A 1 139 ? -7.449 -5.123 -0.875 1.00 93.56 139 MET A C 1
ATOM 1052 O O . MET A 1 139 ? -8.312 -4.546 -1.536 1.00 93.56 139 MET A O 1
ATOM 1056 N N . THR A 1 140 ? -7.758 -5.877 0.173 1.00 94.19 140 THR A N 1
ATOM 1057 C CA . THR A 1 140 ? -9.100 -5.977 0.759 1.00 94.19 140 THR A CA 1
ATOM 1058 C C . THR A 1 140 ? -9.150 -5.249 2.090 1.00 94.19 140 THR A C 1
ATOM 1060 O O . THR A 1 140 ? -8.190 -5.313 2.853 1.00 94.19 140 THR A O 1
ATOM 1063 N N . ILE A 1 141 ? -10.274 -4.594 2.381 1.00 94.06 141 ILE A N 1
ATOM 1064 C CA . ILE A 1 141 ? -10.580 -4.024 3.696 1.00 94.06 141 ILE A CA 1
ATOM 1065 C C . ILE A 1 141 ? -11.985 -4.478 4.097 1.00 94.06 141 ILE A C 1
ATOM 1067 O O . ILE A 1 141 ? -12.986 -4.006 3.545 1.00 94.06 141 ILE A O 1
ATOM 1071 N N . THR A 1 142 ? -12.069 -5.400 5.048 1.00 92.75 142 THR A N 1
ATOM 1072 C CA . THR A 1 142 ? -13.336 -5.965 5.534 1.00 92.75 142 THR A CA 1
ATOM 1073 C C . THR A 1 142 ? -13.600 -5.550 6.970 1.00 92.75 142 THR A C 1
ATOM 1075 O O . THR A 1 142 ? -12.672 -5.330 7.736 1.00 92.75 142 THR A O 1
ATOM 1078 N N . GLU A 1 143 ? -14.869 -5.425 7.345 1.00 90.94 143 GLU A N 1
ATOM 1079 C CA . GLU A 1 143 ? -15.245 -5.243 8.752 1.00 90.94 143 GLU A CA 1
ATOM 1080 C C . GLU A 1 143 ? -14.846 -6.468 9.575 1.00 90.94 143 GLU A C 1
ATOM 1082 O O . GLU A 1 143 ? -14.863 -7.591 9.061 1.00 90.94 143 GLU A O 1
ATOM 1087 N N . LYS A 1 144 ? -14.486 -6.228 10.835 1.00 84.56 144 LYS A N 1
ATOM 1088 C CA . LYS A 1 144 ? -14.169 -7.266 11.814 1.00 84.56 144 LYS A CA 1
ATOM 1089 C C . L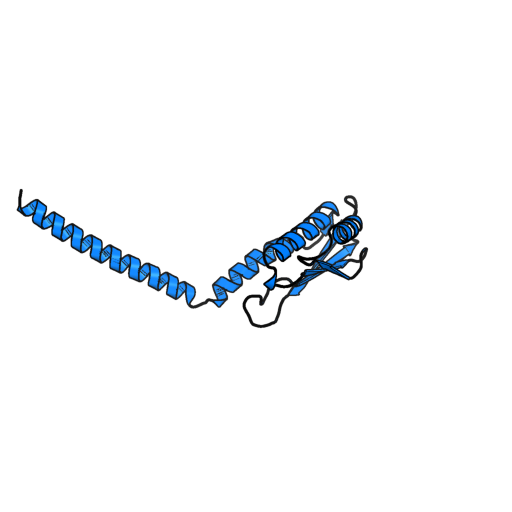YS A 1 144 ? -15.306 -7.470 12.808 1.00 84.56 144 LYS A C 1
ATOM 1091 O O . LYS A 1 144 ? -15.903 -6.453 13.226 1.00 84.56 144 LYS A O 1
#

pLDDT: mean 81.8, std 11.41, range [46.38, 94.75]